Protein AF-A0A382FY81-F1 (afdb_monomer)

Solvent-accessible surface area (backbone atoms only — not comparable to full-atom values): 4904 Å² total; per-residue (Å²): 135,89,88,84,78,91,84,81,77,80,76,72,76,60,76,79,64,56,62,47,74,45,75,73,48,83,88,81,92,69,98,73,84,45,76,46,66,45,44,78,51,40,59,60,52,34,30,56,32,48,72,51,69,70,62,90,97,53,89,80,93,66,66,63,28,48,100,84,63,46,114

Structure (mmCIF, N/CA/C/O backbone):
data_AF-A0A382FY81-F1
#
_entry.id   AF-A0A382FY81-F1
#
loop_
_atom_site.group_PDB
_atom_site.id
_atom_site.type_symbol
_atom_site.label_atom_id
_atom_site.label_alt_id
_atom_site.label_comp_id
_atom_site.label_asym_id
_atom_site.label_entity_id
_atom_site.label_seq_id
_atom_site.pdbx_PDB_ins_code
_atom_site.Cartn_x
_atom_site.Cartn_y
_atom_site.Cartn_z
_atom_site.occupancy
_atom_site.B_iso_or_equiv
_atom_site.auth_seq_id
_atom_site.auth_comp_id
_atom_site.auth_asym_id
_atom_site.auth_atom_id
_atom_site.pdbx_PDB_model_num
ATOM 1 N N . MET A 1 1 ? -45.347 13.480 31.495 1.00 52.41 1 MET A N 1
ATOM 2 C CA . MET A 1 1 ? -45.234 12.543 30.358 1.00 52.41 1 MET A CA 1
ATOM 3 C C . MET A 1 1 ? -44.493 13.255 29.244 1.00 52.41 1 MET A C 1
ATOM 5 O O . MET A 1 1 ? -44.932 14.336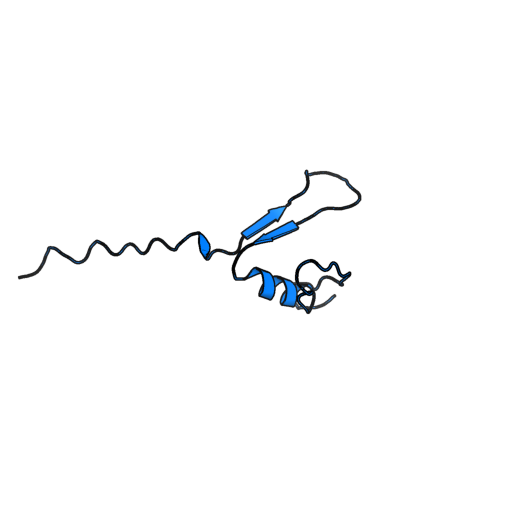 28.882 1.00 52.41 1 MET A O 1
ATOM 9 N N . ALA A 1 2 ? -43.413 12.627 28.764 1.00 48.50 2 ALA A N 1
ATOM 10 C CA . ALA A 1 2 ? -42.513 13.024 27.672 1.00 48.50 2 ALA A CA 1
ATOM 11 C C . ALA A 1 2 ? -41.572 14.220 27.930 1.00 48.50 2 ALA A C 1
ATOM 13 O O . ALA A 1 2 ? -42.029 15.327 28.194 1.00 48.50 2 ALA A O 1
ATOM 14 N N . GLY A 1 3 ? -40.257 13.991 27.790 1.00 44.19 3 GLY A N 1
ATOM 15 C CA . GLY A 1 3 ? -39.322 15.079 27.474 1.00 44.19 3 GLY A CA 1
ATOM 16 C C . GLY A 1 3 ? -37.923 15.080 28.099 1.00 44.19 3 GLY A C 1
ATOM 17 O O . GLY A 1 3 ? -37.401 16.175 28.265 1.00 44.19 3 GLY A O 1
ATOM 18 N N . ALA A 1 4 ? -37.297 13.951 28.474 1.00 49.81 4 ALA A N 1
ATOM 19 C CA . ALA A 1 4 ? -35.974 14.046 29.122 1.00 49.81 4 ALA A CA 1
ATOM 20 C C . ALA A 1 4 ? -34.956 12.906 28.903 1.00 49.81 4 ALA A C 1
ATOM 22 O O . ALA A 1 4 ? -34.053 12.778 29.726 1.00 49.81 4 ALA A O 1
ATOM 23 N N . THR A 1 5 ? -35.031 12.056 27.867 1.00 48.84 5 THR A N 1
ATOM 24 C CA . THR A 1 5 ? -34.031 10.954 27.783 1.00 48.84 5 THR A CA 1
ATOM 25 C C . THR A 1 5 ? -33.573 10.521 26.387 1.00 48.84 5 THR A C 1
ATOM 27 O O . THR A 1 5 ? -32.733 9.642 26.293 1.00 48.84 5 THR A O 1
ATOM 30 N N . GLU A 1 6 ? -34.009 11.151 25.294 1.00 51.06 6 GLU A N 1
ATOM 31 C 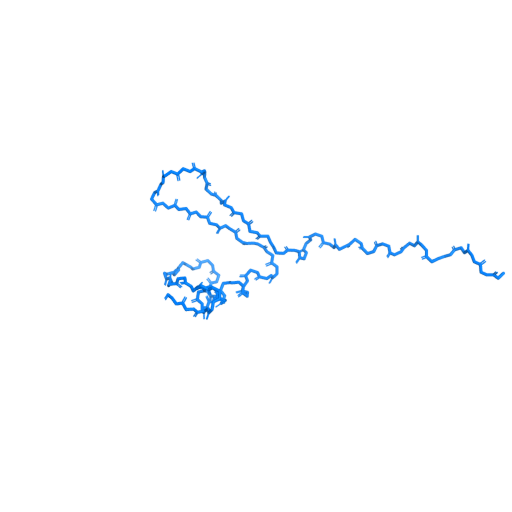CA . GLU A 1 6 ? -33.687 10.651 23.937 1.00 51.06 6 GLU A CA 1
ATOM 32 C C . GLU A 1 6 ? -32.465 11.299 23.261 1.00 51.06 6 GLU A C 1
ATOM 34 O O . GLU A 1 6 ? -32.276 11.166 22.057 1.00 51.06 6 GLU A O 1
ATOM 39 N N . GLN A 1 7 ? -31.608 12.011 23.997 1.00 54.41 7 GLN A N 1
ATOM 40 C CA . GLN A 1 7 ? -30.482 12.739 23.394 1.00 54.41 7 GLN A CA 1
ATOM 41 C C . GLN A 1 7 ? -29.140 12.415 24.048 1.00 54.41 7 GLN A C 1
ATOM 43 O O . GLN A 1 7 ? -28.426 13.332 24.430 1.00 54.41 7 GLN A O 1
ATOM 48 N N . LEU A 1 8 ? -28.777 11.134 24.177 1.00 57.47 8 LEU A N 1
ATOM 49 C CA . LEU A 1 8 ? -27.407 10.724 24.530 1.00 57.47 8 LEU A CA 1
ATOM 50 C C . LEU A 1 8 ? -26.954 9.416 23.843 1.00 57.47 8 LEU A C 1
ATOM 52 O O . LEU A 1 8 ? -26.177 8.668 24.415 1.00 57.47 8 LEU A O 1
ATOM 56 N N . GLU A 1 9 ? -27.331 9.161 22.588 1.00 52.31 9 GLU A N 1
ATOM 57 C CA . GLU A 1 9 ? -26.637 8.159 21.755 1.00 52.31 9 GLU A CA 1
ATOM 58 C C . GLU A 1 9 ? -26.185 8.784 20.430 1.00 52.31 9 GLU A C 1
ATOM 60 O O . GLU A 1 9 ? -26.547 8.381 19.327 1.00 52.31 9 GLU A O 1
ATOM 65 N N . GLY A 1 10 ? -25.335 9.806 20.530 1.00 49.16 10 GLY A N 1
ATOM 66 C CA . GLY A 1 10 ? -24.414 1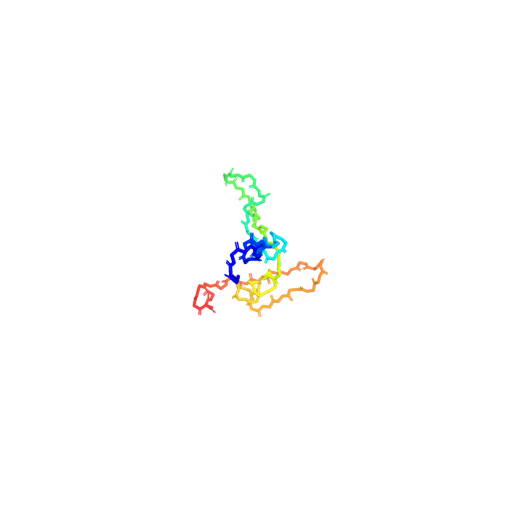0.097 19.439 1.00 49.16 10 GLY A CA 1
ATOM 67 C C . GLY A 1 10 ? -23.394 8.966 19.387 1.00 49.16 10 GLY A C 1
ATOM 68 O O . GLY A 1 10 ? -22.396 9.022 20.104 1.00 49.16 10 GLY A O 1
ATOM 69 N N . VAL A 1 11 ? -23.667 7.924 18.597 1.00 54.34 11 VAL A N 1
ATOM 70 C CA . VAL A 1 11 ? -22.705 6.857 18.300 1.00 54.34 11 VAL A CA 1
ATOM 71 C C . VAL A 1 11 ? -21.467 7.533 17.722 1.00 54.34 11 VAL A C 1
ATOM 73 O O . VAL A 1 11 ? -21.444 7.9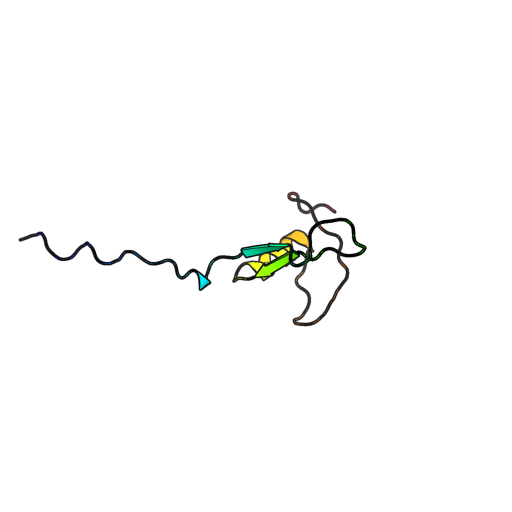26 16.558 1.00 54.34 11 VAL A O 1
ATOM 76 N N . ARG A 1 12 ? -20.432 7.722 18.545 1.00 60.06 12 ARG A N 1
ATOM 77 C CA . ARG A 1 12 ? -19.095 7.994 18.029 1.00 60.06 12 ARG A CA 1
ATOM 78 C C . ARG A 1 12 ? -18.736 6.736 17.262 1.00 60.06 12 ARG A C 1
ATOM 80 O O . ARG A 1 12 ? -18.467 5.716 17.890 1.00 60.06 12 ARG A O 1
ATOM 87 N N . GLN A 1 13 ? -18.818 6.781 15.934 1.00 56.22 13 GLN A N 1
ATOM 88 C CA . GLN A 1 13 ? -18.160 5.775 15.116 1.00 56.22 13 GLN A CA 1
ATOM 89 C C . GLN A 1 13 ? -16.725 5.725 15.627 1.00 56.22 13 GLN A C 1
ATOM 91 O O . GLN A 1 13 ? -16.032 6.743 15.642 1.00 56.22 13 GLN A O 1
ATOM 96 N N . SER A 1 14 ? -16.334 4.593 16.197 1.00 58.75 14 SER A N 1
ATOM 97 C CA . SER A 1 14 ? -14.962 4.381 16.605 1.00 58.75 14 SER A CA 1
ATOM 98 C C . SER A 1 14 ? -14.111 4.582 15.358 1.00 58.75 14 SER A C 1
ATOM 100 O O . SER A 1 14 ? -14.213 3.797 14.423 1.00 58.75 14 S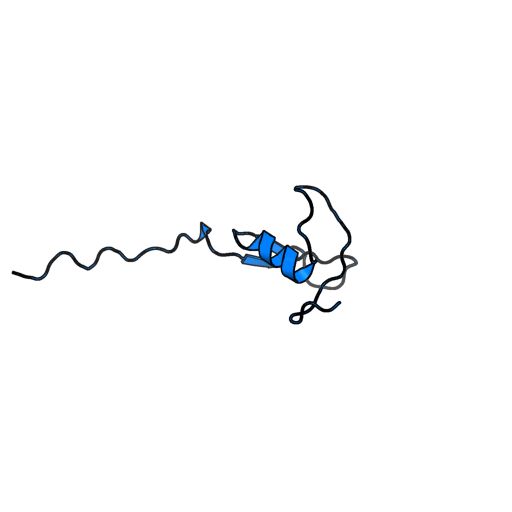ER A O 1
ATOM 102 N N . GLU A 1 15 ? -13.262 5.615 15.327 1.00 59.16 15 GLU A N 1
ATOM 103 C CA . GLU A 1 15 ? -12.281 5.844 14.245 1.00 59.16 15 GLU A CA 1
ATOM 104 C C . GLU A 1 15 ? -11.427 4.588 13.953 1.00 59.16 15 GLU A C 1
ATOM 106 O O . GLU A 1 15 ? -10.791 4.478 12.912 1.00 59.16 15 GLU A O 1
ATOM 111 N N . GLN A 1 16 ? -11.440 3.612 14.866 1.00 60.41 16 GLN A N 1
ATOM 112 C CA . GLN A 1 16 ? -10.836 2.290 14.732 1.00 60.41 16 GLN A CA 1
ATOM 113 C C . GLN A 1 16 ? -11.405 1.424 13.592 1.00 60.41 16 GLN A C 1
ATOM 115 O O . GLN A 1 16 ? -10.724 0.476 13.203 1.00 60.41 16 GLN A O 1
ATOM 120 N N . ASP A 1 17 ? -12.577 1.739 13.029 1.00 71.12 17 ASP A N 1
ATOM 121 C CA . ASP A 1 17 ? -13.191 0.939 11.954 1.00 71.12 17 ASP A CA 1
ATOM 122 C C . ASP A 1 17 ? -12.934 1.481 10.537 1.00 71.12 17 ASP A C 1
ATOM 124 O O . ASP A 1 17 ? -13.168 0.776 9.549 1.00 71.12 17 ASP A O 1
ATOM 128 N N . GLU A 1 18 ? -12.428 2.709 10.395 1.00 90.44 18 GLU A N 1
ATOM 129 C CA . GLU A 1 18 ? -12.197 3.293 9.073 1.00 90.44 18 GLU A CA 1
ATOM 130 C C . GLU A 1 18 ? -10.930 2.720 8.420 1.00 90.44 18 GLU A C 1
ATOM 132 O O . GLU A 1 18 ? -9.870 2.576 9.034 1.00 90.44 18 GLU A O 1
ATOM 137 N N . THR A 1 19 ? -11.035 2.376 7.135 1.00 94.62 19 THR A N 1
ATOM 138 C CA . THR A 1 19 ? -9.878 1.946 6.346 1.00 94.62 19 THR A CA 1
ATOM 139 C C . THR A 1 19 ? -9.241 3.150 5.672 1.00 94.62 19 THR A C 1
ATOM 141 O O . THR A 1 19 ? -9.869 3.808 4.850 1.00 94.62 19 THR A O 1
ATOM 144 N N . ILE A 1 20 ? -7.975 3.409 5.989 1.00 95.56 20 ILE A N 1
ATOM 145 C CA . ILE A 1 20 ? -7.210 4.554 5.492 1.00 95.56 20 ILE A CA 1
ATOM 146 C C . ILE A 1 20 ? -6.126 4.115 4.507 1.00 95.56 20 ILE A C 1
ATOM 148 O O . ILE A 1 20 ? -5.569 3.019 4.617 1.00 95.56 20 ILE A O 1
ATOM 152 N N . ALA A 1 21 ? -5.765 5.009 3.589 1.00 96.75 21 ALA A N 1
ATOM 153 C CA . ALA A 1 21 ? -4.630 4.847 2.688 1.00 96.75 21 ALA A CA 1
ATOM 154 C C . ALA A 1 21 ? -3.808 6.141 2.618 1.00 96.75 21 ALA A C 1
ATOM 156 O O . ALA A 1 21 ? -4.365 7.236 2.628 1.00 96.75 21 ALA A O 1
ATOM 157 N N . ALA A 1 22 ? -2.481 6.024 2.544 1.00 97.62 22 ALA A N 1
ATOM 158 C CA . ALA A 1 22 ? -1.587 7.175 2.433 1.00 97.62 22 ALA A CA 1
ATOM 159 C C . ALA A 1 22 ? -0.295 6.833 1.685 1.00 97.62 22 ALA A C 1
ATOM 161 O O . ALA A 1 22 ? 0.198 5.704 1.746 1.00 97.62 22 ALA A O 1
ATOM 162 N N . ILE A 1 23 ? 0.293 7.838 1.033 1.00 98.06 23 ILE A N 1
ATOM 163 C CA . ILE A 1 23 ? 1.660 7.755 0.515 1.00 98.06 23 ILE A CA 1
ATOM 164 C C . ILE A 1 23 ? 2.610 7.722 1.722 1.00 98.06 23 ILE A C 1
ATOM 166 O O . ILE A 1 23 ? 2.626 8.639 2.538 1.00 98.06 23 ILE A O 1
ATOM 170 N N . ALA A 1 24 ? 3.379 6.644 1.848 1.00 97.81 24 ALA A N 1
ATOM 171 C CA . ALA A 1 24 ? 4.294 6.387 2.959 1.00 97.81 24 ALA A CA 1
ATOM 172 C C . ALA A 1 24 ? 5.752 6.784 2.653 1.00 97.81 24 ALA A C 1
ATOM 174 O O . ALA A 1 24 ? 6.620 6.663 3.515 1.00 97.81 24 ALA A O 1
ATOM 175 N N . THR A 1 25 ? 6.028 7.245 1.432 1.00 97.81 25 THR A N 1
ATOM 176 C CA . THR A 1 25 ? 7.336 7.745 0.979 1.00 97.81 25 THR A CA 1
ATOM 177 C C . THR A 1 25 ? 7.282 9.245 0.665 1.00 97.81 25 THR A C 1
ATOM 179 O O . THR A 1 25 ? 6.210 9.748 0.331 1.00 97.81 25 THR A O 1
ATOM 182 N N . PRO A 1 26 ? 8.410 9.981 0.724 1.00 97.94 26 PRO A N 1
ATOM 183 C CA . PRO A 1 26 ? 8.452 11.383 0.305 1.00 97.94 26 PRO A CA 1
ATOM 184 C C . PRO A 1 26 ? 7.965 11.593 -1.141 1.00 97.94 26 PRO A C 1
ATOM 186 O O . PRO A 1 26 ? 8.134 10.697 -1.974 1.00 97.94 26 PRO A O 1
ATOM 189 N N . PRO A 1 27 ? 7.392 12.766 -1.467 1.00 97.12 27 PRO A N 1
ATOM 190 C CA . PRO A 1 27 ? 7.014 13.093 -2.837 1.00 97.12 27 PRO A CA 1
ATOM 191 C C . PRO A 1 27 ? 8.253 13.336 -3.711 1.00 97.12 27 PRO A C 1
ATOM 193 O O . PRO A 1 27 ? 9.279 13.820 -3.232 1.00 97.12 27 PRO A O 1
ATOM 196 N N . GLY A 1 28 ? 8.135 13.054 -5.009 1.00 96.19 28 GLY A N 1
ATOM 197 C CA . GLY A 1 28 ? 9.192 13.287 -5.994 1.00 96.19 28 GLY A CA 1
ATOM 198 C C . GLY A 1 28 ? 9.504 12.052 -6.834 1.00 96.19 28 GLY A C 1
ATOM 199 O O . GLY A 1 28 ? 8.711 11.115 -6.909 1.00 96.19 28 GLY A O 1
ATOM 200 N N . ILE A 1 29 ? 10.664 12.075 -7.490 1.00 96.50 29 ILE A N 1
ATOM 201 C CA . ILE A 1 29 ? 11.132 10.990 -8.357 1.00 96.50 29 ILE A CA 1
ATOM 202 C C . ILE A 1 29 ? 12.042 10.068 -7.542 1.00 96.50 29 ILE A C 1
ATOM 204 O O . ILE A 1 29 ? 13.031 10.514 -6.964 1.00 96.50 29 ILE A O 1
ATOM 208 N N . GLY A 1 30 ? 11.727 8.776 -7.532 1.00 95.81 30 GLY A N 1
ATOM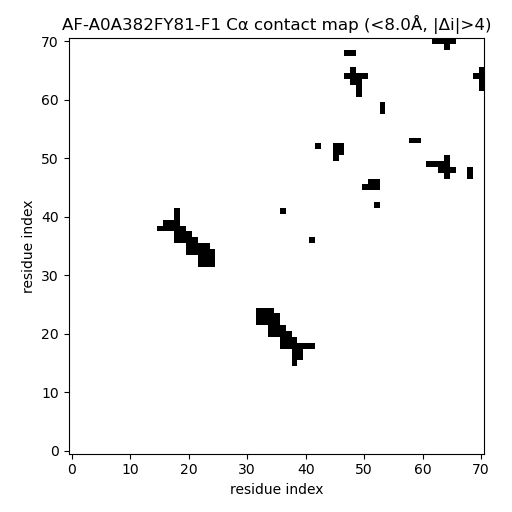 209 C CA . GLY A 1 30 ? 12.522 7.734 -6.889 1.00 95.81 30 GLY A CA 1
ATOM 210 C C . GLY A 1 30 ? 12.285 6.378 -7.551 1.00 95.81 30 GLY A C 1
ATOM 211 O O . GLY A 1 30 ? 11.351 6.220 -8.332 1.00 95.81 30 GLY A O 1
ATOM 212 N N . GLY A 1 31 ? 13.132 5.391 -7.247 1.00 97.88 31 GLY A N 1
ATOM 213 C CA . GLY A 1 31 ? 12.990 4.038 -7.805 1.00 97.88 31 GLY A CA 1
ATOM 214 C C . GLY A 1 31 ? 11.814 3.241 -7.228 1.00 97.88 31 GLY A C 1
ATOM 215 O O . GLY A 1 31 ? 11.371 2.279 -7.845 1.00 97.88 31 GLY A O 1
ATOM 216 N N . ILE A 1 32 ? 11.317 3.626 -6.046 1.00 97.19 32 ILE A N 1
ATOM 217 C CA . ILE A 1 32 ? 10.209 2.968 -5.343 1.00 97.19 32 ILE A CA 1
ATOM 218 C C . ILE A 1 32 ? 9.339 4.041 -4.681 1.00 97.19 32 ILE A C 1
ATOM 220 O O . ILE A 1 32 ? 9.858 4.923 -3.999 1.00 97.19 32 ILE A O 1
ATOM 224 N N . GLY A 1 33 ? 8.020 3.922 -4.838 1.00 96.69 33 GLY A N 1
ATOM 225 C CA . GLY A 1 33 ? 7.020 4.618 -4.027 1.00 96.69 33 GLY A CA 1
ATOM 226 C C . GLY A 1 33 ? 6.205 3.607 -3.221 1.00 96.69 33 GLY A C 1
ATOM 227 O O . GLY A 1 33 ? 5.945 2.505 -3.704 1.00 96.69 33 GLY A O 1
ATOM 228 N N . VAL A 1 34 ? 5.813 3.959 -1.995 1.00 97.62 34 VAL A N 1
ATOM 229 C CA . VAL A 1 34 ? 5.022 3.070 -1.127 1.00 97.62 34 VAL A CA 1
ATOM 230 C C . VAL A 1 34 ? 3.708 3.743 -0.764 1.00 97.62 34 VAL A C 1
ATOM 232 O O . VAL A 1 34 ? 3.703 4.851 -0.236 1.00 97.62 34 VAL A O 1
ATOM 235 N N . VAL A 1 35 ? 2.597 3.046 -0.994 1.00 97.31 35 VAL A N 1
ATOM 236 C CA . VAL A 1 35 ? 1.286 3.386 -0.428 1.00 97.31 35 VAL A CA 1
ATOM 237 C C . VAL A 1 35 ? 0.990 2.390 0.687 1.00 97.31 35 VAL A C 1
ATOM 239 O O . VAL A 1 35 ? 1.064 1.180 0.474 1.00 97.31 35 VAL A O 1
ATOM 242 N N . ARG A 1 36 ? 0.677 2.889 1.886 1.00 97.06 36 ARG A N 1
ATOM 243 C CA . ARG A 1 36 ? 0.273 2.064 3.031 1.00 97.06 36 ARG A CA 1
ATOM 244 C C . ARG A 1 36 ? -1.235 2.139 3.204 1.00 97.06 36 ARG A C 1
ATOM 246 O O . ARG A 1 36 ? -1.784 3.235 3.241 1.00 97.06 36 ARG A O 1
ATOM 253 N N . ILE A 1 37 ? -1.861 0.982 3.387 1.00 96.31 37 ILE A N 1
ATOM 254 C CA . ILE A 1 37 ? -3.286 0.836 3.693 1.00 96.31 37 ILE A CA 1
ATOM 255 C C . ILE A 1 37 ? -3.413 0.220 5.090 1.00 96.31 37 ILE A C 1
ATOM 257 O O . ILE A 1 37 ? -2.633 -0.669 5.437 1.00 96.31 37 ILE A O 1
ATOM 261 N N . SER A 1 38 ? -4.346 0.709 5.904 1.00 94.94 38 SER A N 1
ATOM 262 C CA . SER A 1 38 ? -4.584 0.229 7.271 1.00 94.94 38 SER A CA 1
ATOM 263 C C . SER A 1 38 ? -6.072 0.245 7.597 1.00 94.94 38 SER A C 1
ATOM 265 O O . SER A 1 38 ? -6.771 1.151 7.165 1.00 94.94 38 SER A O 1
ATOM 267 N N . GLY A 1 39 ? -6.533 -0.724 8.386 1.00 93.81 39 GLY A N 1
ATOM 268 C CA . GLY A 1 39 ? -7.933 -0.866 8.795 1.00 93.81 39 GLY A CA 1
ATOM 269 C C . GLY A 1 39 ? -8.545 -2.190 8.340 1.00 93.81 39 GLY A C 1
ATOM 270 O O . GLY A 1 39 ? -7.898 -2.990 7.656 1.00 93.81 39 GLY A O 1
ATOM 271 N N . ILE A 1 40 ? -9.796 -2.426 8.737 1.00 94.69 40 ILE A N 1
ATOM 272 C CA . ILE A 1 40 ? -10.485 -3.711 8.542 1.00 94.69 40 ILE A CA 1
ATOM 273 C C . ILE A 1 40 ? -10.664 -4.093 7.061 1.00 94.69 40 ILE A C 1
ATOM 275 O O . ILE A 1 40 ? -10.665 -5.274 6.724 1.00 94.69 40 ILE A O 1
ATOM 279 N N . GLY A 1 41 ? -10.735 -3.109 6.161 1.00 94.88 41 GLY A N 1
ATOM 280 C CA . GLY A 1 41 ? -10.882 -3.307 4.717 1.00 94.88 41 GLY A CA 1
ATOM 281 C C . GLY A 1 41 ? -9.574 -3.530 3.951 1.00 94.88 41 GLY A C 1
ATOM 282 O O . GLY A 1 41 ? -9.618 -3.756 2.743 1.00 94.88 41 GLY A O 1
ATOM 283 N N . ALA A 1 42 ? -8.406 -3.486 4.604 1.00 95.56 42 ALA A N 1
ATOM 284 C CA . ALA A 1 42 ? -7.115 -3.577 3.911 1.00 95.56 42 ALA A CA 1
ATOM 285 C C . ALA A 1 42 ? -6.934 -4.901 3.144 1.00 95.56 42 ALA A C 1
ATOM 287 O O . ALA A 1 42 ? -6.397 -4.908 2.036 1.00 95.56 42 ALA A O 1
ATOM 288 N N . ALA A 1 43 ? -7.414 -6.012 3.714 1.00 95.50 43 ALA A N 1
ATOM 289 C CA . ALA A 1 43 ? -7.376 -7.324 3.072 1.00 95.50 43 ALA A CA 1
ATOM 290 C C . ALA A 1 43 ? -8.214 -7.356 1.787 1.00 95.50 43 ALA A C 1
ATOM 292 O O . ALA A 1 43 ? -7.711 -7.749 0.736 1.00 95.50 43 ALA A O 1
ATOM 293 N N . SER A 1 44 ? -9.454 -6.865 1.854 1.00 95.50 44 SER A N 1
ATOM 294 C CA . SER A 1 44 ? -10.356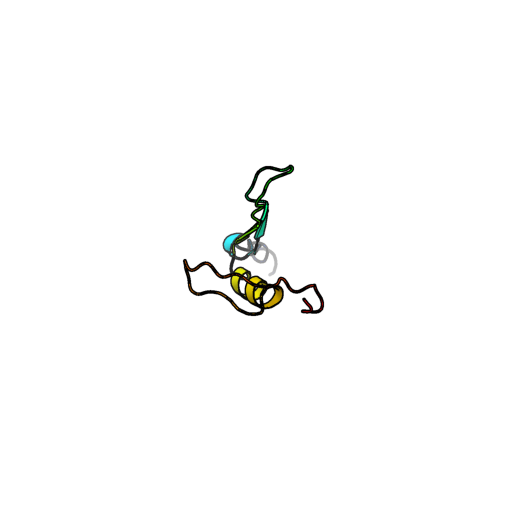 -6.797 0.702 1.00 95.50 44 SER A CA 1
ATOM 295 C C . SER A 1 44 ? -9.773 -5.939 -0.419 1.00 95.50 44 SER A C 1
ATOM 297 O O . SER A 1 44 ? -9.774 -6.357 -1.571 1.00 95.50 44 SER A O 1
ATOM 299 N N . ILE A 1 45 ? -9.192 -4.779 -0.091 1.00 95.69 45 ILE A N 1
ATOM 300 C CA . ILE A 1 45 ? -8.538 -3.919 -1.089 1.00 95.69 45 ILE A CA 1
ATOM 301 C C . ILE A 1 45 ? -7.376 -4.654 -1.775 1.00 95.69 45 ILE A C 1
ATOM 303 O O . ILE A 1 45 ? -7.222 -4.559 -2.993 1.00 95.69 45 ILE A O 1
ATOM 307 N N . ALA A 1 46 ? -6.570 -5.414 -1.026 1.00 95.88 46 ALA A N 1
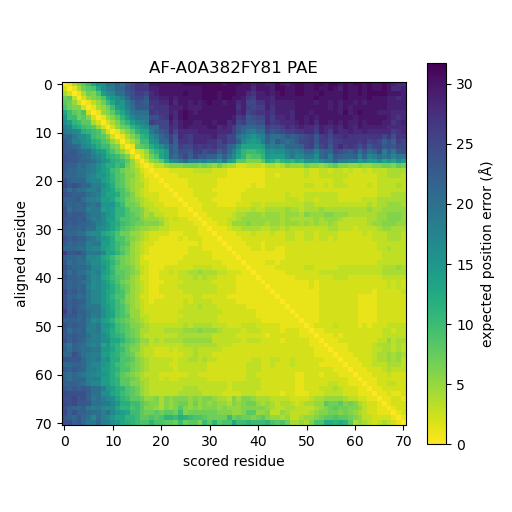ATOM 308 C CA . ALA A 1 46 ? -5.493 -6.212 -1.610 1.00 95.88 46 ALA A CA 1
ATOM 309 C C . ALA A 1 46 ? -6.027 -7.300 -2.556 1.00 95.88 46 ALA A C 1
ATOM 311 O O . ALA A 1 46 ? -5.455 -7.515 -3.621 1.00 95.88 46 ALA A O 1
ATOM 312 N N . GLU A 1 47 ? -7.135 -7.959 -2.219 1.00 95.44 47 GLU A N 1
ATOM 313 C CA . GLU A 1 47 ? -7.768 -8.933 -3.114 1.00 95.44 47 GLU A CA 1
ATOM 314 C C . GLU A 1 47 ? -8.318 -8.287 -4.391 1.00 95.44 47 GLU A C 1
ATOM 316 O O . GLU A 1 47 ? -8.161 -8.851 -5.475 1.00 95.44 47 GLU A O 1
ATOM 321 N N . GLU A 1 48 ? -8.906 -7.094 -4.305 1.00 95.62 48 GLU A N 1
ATOM 322 C CA . GLU A 1 48 ? -9.404 -6.382 -5.486 1.00 95.62 48 GLU A CA 1
ATOM 323 C C . GLU A 1 48 ? -8.275 -5.910 -6.407 1.00 95.62 48 GLU A C 1
ATOM 325 O O . GLU A 1 48 ? -8.346 -6.132 -7.619 1.00 95.62 48 GLU A O 1
ATOM 330 N N . LEU A 1 49 ? -7.220 -5.317 -5.837 1.00 95.94 49 LEU A N 1
ATOM 331 C CA . LEU A 1 49 ? -6.088 -4.772 -6.591 1.00 95.94 49 LEU A CA 1
ATOM 332 C C . LEU A 1 49 ? -5.121 -5.852 -7.083 1.00 95.94 49 LEU A C 1
ATOM 334 O O . LEU A 1 49 ? -4.579 -5.723 -8.173 1.00 95.94 49 LEU A O 1
ATOM 338 N N . LEU A 1 50 ? -4.866 -6.901 -6.300 1.00 95.81 50 LEU A N 1
ATOM 339 C CA . LEU A 1 50 ? -3.801 -7.880 -6.575 1.00 95.81 50 LEU A CA 1
ATOM 340 C C . LEU A 1 50 ? -4.350 -9.266 -6.944 1.00 95.81 50 LEU A C 1
ATOM 342 O O . LEU A 1 50 ? -3.605 -10.139 -7.389 1.00 95.81 50 LEU A O 1
ATOM 346 N N . GLY A 1 51 ? -5.649 -9.504 -6.741 1.00 95.12 51 GLY A N 1
ATOM 347 C CA . GLY A 1 51 ? -6.294 -10.806 -6.928 1.00 95.12 51 GLY A CA 1
ATOM 348 C C . GLY A 1 51 ? -6.078 -11.802 -5.785 1.00 95.12 51 GLY A C 1
ATOM 349 O O . GLY A 1 51 ? -6.650 -12.888 -5.833 1.00 95.12 51 GLY A O 1
ATOM 350 N N . SER A 1 52 ? -5.248 -11.473 -4.790 1.00 94.88 52 SER A N 1
ATOM 351 C CA . SER A 1 52 ? -5.027 -12.283 -3.585 1.00 94.88 52 SER A CA 1
ATOM 352 C C . SER A 1 52 ? -4.317 -11.485 -2.488 1.00 94.88 52 SER A C 1
ATOM 354 O O . SER A 1 52 ? -3.553 -10.563 -2.779 1.00 94.88 52 SER A O 1
ATOM 356 N N . LEU A 1 53 ? -4.509 -11.886 -1.230 1.00 95.50 53 LEU A N 1
ATOM 357 C CA . LEU A 1 53 ? -3.761 -11.373 -0.082 1.00 95.50 53 LEU A CA 1
ATOM 358 C C . LEU A 1 53 ? -2.530 -12.265 0.200 1.00 95.50 53 LEU A C 1
ATOM 360 O O . LEU A 1 53 ? -2.694 -13.465 0.442 1.00 95.50 53 LEU A O 1
ATOM 364 N N . PRO A 1 54 ? -1.288 -11.740 0.189 1.00 93.88 54 PRO A N 1
ATOM 365 C CA . PRO A 1 54 ? -0.123 -12.521 0.601 1.00 93.88 54 PRO A CA 1
ATOM 366 C C . PRO A 1 54 ? -0.180 -12.898 2.096 1.00 93.88 54 PRO A C 1
ATOM 368 O O . PRO A 1 54 ? -0.765 -12.162 2.894 1.00 93.88 54 PRO A O 1
ATOM 371 N N . PRO A 1 55 ? 0.477 -14.001 2.514 1.00 95.81 55 PRO A N 1
ATOM 372 C CA . PRO A 1 55 ? 0.601 -14.340 3.928 1.00 95.81 55 PRO A CA 1
ATOM 373 C C . PRO A 1 55 ? 1.223 -13.193 4.742 1.00 95.81 55 PRO A C 1
ATOM 375 O O . PRO A 1 55 ? 2.076 -12.465 4.217 1.00 95.81 55 PRO A O 1
ATOM 378 N N . PRO A 1 56 ? 0.868 -13.043 6.031 1.00 96.75 56 PRO A N 1
ATOM 379 C CA . PRO A 1 56 ? 1.441 -12.005 6.877 1.00 96.75 56 PRO A CA 1
ATOM 380 C C . PRO A 1 56 ? 2.974 -12.003 6.839 1.00 96.75 56 PRO A C 1
ATOM 382 O O . PRO A 1 56 ? 3.610 -13.044 6.991 1.00 96.75 56 PRO A O 1
ATOM 385 N N . ARG A 1 57 ? 3.564 -10.810 6.679 1.00 96.56 57 ARG A N 1
ATOM 386 C CA . ARG A 1 57 ? 5.024 -10.574 6.646 1.00 96.56 57 ARG A CA 1
ATOM 387 C C . ARG A 1 57 ? 5.759 -11.216 5.455 1.00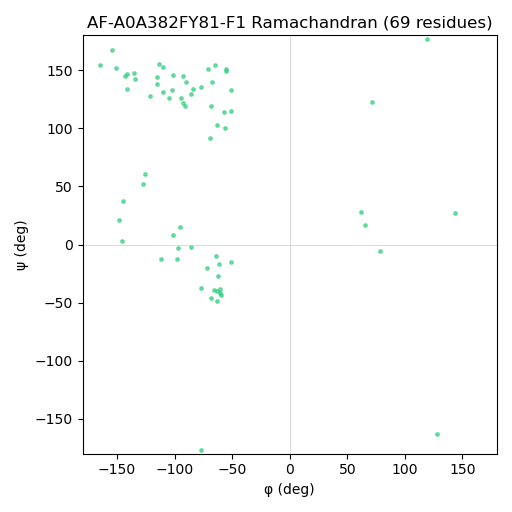 96.56 57 ARG A C 1
ATOM 389 O O . ARG A 1 57 ? 6.983 -11.309 5.493 1.00 96.56 57 ARG A O 1
ATOM 396 N N . ALA A 1 58 ? 5.047 -11.612 4.398 1.00 96.50 58 ALA A N 1
ATOM 397 C CA . ALA A 1 58 ? 5.636 -12.091 3.149 1.00 96.50 58 ALA A CA 1
ATOM 398 C C . ALA A 1 58 ? 5.423 -11.082 2.008 1.00 96.50 58 ALA A C 1
ATOM 400 O O . ALA A 1 58 ? 4.304 -10.639 1.760 1.00 96.50 58 ALA A O 1
ATOM 401 N N . ALA A 1 59 ? 6.492 -10.752 1.279 1.00 95.69 59 ALA A N 1
ATOM 402 C CA . ALA A 1 59 ? 6.414 -9.931 0.074 1.00 95.69 59 ALA A CA 1
ATOM 403 C C . ALA A 1 59 ? 6.216 -10.811 -1.167 1.00 95.69 59 ALA A C 1
ATOM 405 O O . ALA A 1 59 ? 6.835 -11.869 -1.296 1.00 95.69 59 ALA A O 1
ATOM 406 N N . ARG A 1 60 ? 5.366 -10.365 -2.092 1.00 95.75 60 ARG A N 1
ATOM 407 C CA . ARG A 1 60 ? 5.131 -11.011 -3.388 1.00 95.75 60 ARG A CA 1
ATOM 408 C C . ARG A 1 60 ? 4.954 -9.946 -4.462 1.00 95.75 60 ARG A C 1
ATOM 410 O O . ARG A 1 60 ? 4.426 -8.872 -4.187 1.00 95.75 60 ARG A O 1
ATOM 417 N N . LEU A 1 61 ? 5.403 -10.265 -5.670 1.00 96.62 61 LEU A N 1
ATOM 418 C CA . LEU A 1 61 ? 5.185 -9.437 -6.848 1.00 96.62 61 LEU A CA 1
ATOM 419 C C . LEU A 1 61 ? 3.831 -9.792 -7.463 1.00 96.62 61 LEU A C 1
ATOM 421 O O . LEU A 1 61 ? 3.566 -10.966 -7.721 1.00 96.62 61 LEU A O 1
ATOM 425 N N . TYR A 1 62 ? 3.011 -8.778 -7.720 1.00 94.88 62 TYR A N 1
ATOM 426 C CA . TYR A 1 62 ? 1.706 -8.923 -8.352 1.00 94.88 62 TYR A CA 1
ATOM 427 C C . TYR A 1 62 ? 1.515 -7.862 -9.436 1.00 94.88 62 TYR A C 1
ATOM 429 O O . TYR A 1 62 ? 2.000 -6.739 -9.271 1.00 94.88 62 TYR A O 1
ATOM 437 N N . PRO A 1 63 ? 0.784 -8.180 -10.516 1.00 95.12 63 PRO A N 1
ATOM 438 C CA . PRO A 1 63 ? 0.197 -7.151 -11.356 1.00 95.12 63 PRO A CA 1
ATOM 439 C C . PRO A 1 63 ? -0.903 -6.413 -10.580 1.00 95.12 63 PRO A C 1
ATOM 441 O O . PRO A 1 63 ? -1.677 -7.039 -9.853 1.00 95.12 63 PRO A O 1
ATOM 444 N N . PHE A 1 64 ? -0.979 -5.094 -10.748 1.00 95.19 64 PHE A N 1
ATOM 445 C CA . PHE A 1 64 ? -2.088 -4.301 -10.225 1.00 95.19 64 PHE A CA 1
ATOM 446 C C . PHE A 1 64 ? -3.249 -4.353 -11.204 1.00 95.19 64 PHE A C 1
ATOM 448 O O . PHE A 1 64 ? -3.061 -4.169 -12.402 1.00 95.19 64 PHE A O 1
ATOM 455 N N . ARG A 1 65 ? -4.441 -4.586 -10.673 1.00 95.81 65 ARG A N 1
ATOM 456 C CA . ARG A 1 65 ? -5.686 -4.523 -11.413 1.00 95.81 65 ARG A CA 1
ATOM 457 C C . ARG A 1 65 ? -6.301 -3.133 -11.292 1.00 95.81 65 ARG A C 1
ATOM 459 O O . ARG A 1 65 ? -6.221 -2.499 -10.240 1.00 95.81 65 ARG A O 1
ATOM 466 N N . ASP A 1 66 ? -6.935 -2.681 -12.361 1.00 93.31 66 ASP A N 1
ATOM 467 C CA . ASP A 1 66 ? -7.707 -1.446 -12.405 1.00 93.31 66 ASP A CA 1
ATOM 468 C C . ASP A 1 66 ? -9.092 -1.601 -11.739 1.00 93.31 66 ASP A C 1
ATOM 470 O O . ASP A 1 66 ? -9.464 -2.661 -11.228 1.00 93.31 66 ASP A O 1
ATOM 474 N N . GLY A 1 67 ? -9.909 -0.543 -11.785 1.00 89.25 67 GLY A N 1
ATOM 475 C CA . GLY A 1 67 ? -11.274 -0.558 -11.240 1.00 89.25 67 GLY A CA 1
ATOM 476 C C . GLY A 1 67 ? -12.243 -1.532 -11.932 1.00 89.25 67 GLY A C 1
ATOM 477 O O . GLY A 1 67 ? -13.343 -1.752 -11.434 1.00 89.25 67 GLY A O 1
ATOM 478 N N . ARG A 1 68 ? -11.858 -2.134 -13.066 1.00 91.50 68 ARG A N 1
ATOM 479 C CA . ARG A 1 68 ? -12.592 -3.208 -13.759 1.00 91.50 68 ARG A CA 1
ATOM 480 C C . ARG A 1 68 ? -11.987 -4.586 -13.491 1.00 91.50 68 ARG A C 1
ATOM 482 O O . ARG A 1 68 ? -12.409 -5.568 -14.102 1.00 91.50 68 ARG A O 1
ATOM 489 N N . ARG A 1 69 ? -11.028 -4.662 -12.565 1.00 84.44 69 ARG A N 1
ATOM 490 C CA . ARG A 1 69 ? -10.257 -5.853 -12.203 1.00 84.44 69 ARG A CA 1
ATOM 491 C C . ARG A 1 69 ? -9.420 -6.413 -13.367 1.00 84.44 69 ARG A C 1
ATOM 493 O O . ARG A 1 69 ? -9.148 -7.614 -13.396 1.00 84.44 69 ARG A O 1
ATOM 500 N N . GLN A 1 70 ? -9.008 -5.560 -14.306 1.00 86.62 70 GLN A N 1
ATOM 501 C CA . GLN A 1 70 ? -8.137 -5.898 -15.439 1.00 86.62 70 GLN A CA 1
ATOM 502 C C . GLN A 1 70 ? -6.704 -5.441 -15.163 1.00 86.62 70 GLN A C 1
ATOM 504 O O . GLN A 1 70 ? -6.512 -4.436 -14.489 1.00 86.62 70 GLN A O 1
ATOM 509 N N . VAL A 1 71 ? -5.714 -6.192 -15.650 1.00 84.56 71 VAL A N 1
ATOM 510 C CA . VAL A 1 71 ? -4.286 -5.829 -15.556 1.00 84.56 71 VAL A CA 1
ATOM 511 C C . VAL A 1 71 ? -3.910 -4.875 -16.680 1.00 84.56 71 VAL A C 1
ATOM 513 O O . VAL A 1 71 ? -4.374 -5.134 -17.813 1.00 84.56 71 VAL A O 1
#

Radius of gyration: 19.69 Å; Cα contacts (8 Å, |Δi|>4): 57; chains: 1; bounding box: 58×29×46 Å

Secondary structure (DSSP, 8-state):
---SSS--------GGG--EEEE-S-SS--S---EEEESTTHHHHHHHHHSSPPPTT-----PPP-TTS--

Sequence (71 aa):
MAGATEQLEGVRQSEQDETIAAIATPPGIGGIGVVRISGIGAASIAEELLGSLPPPRAARLYPFRDGRRQV

Organism: NCBI:txid408172

Nearest PDB structures (foldseek):
  1xzp-assembly1_B  TM=7.595E-01  e=3.915E-01  Thermotoga maritima

InterPro domains:
  IPR018948 GTP-binding protein TrmE, N-terminal [PF10396] (19-67)
  IPR027266 Aminomethyltransferase superfamily [G3DSA:3.30.1360.120] (5-70)

Mean predicted aligned error: 9.55 Å

Foldseek 3Di:
DDDDDDPPPPPPPPPQADKDKDWPDDDDDDPDTDIDIDHPCPQVVCCQQFVHDDDPPDDDDGHGADPVSHD

pLDDT: mean 85.4, std 17.73, range [44.19, 98.06]